Protein AF-A0A381XBW5-F1 (afdb_monomer_lite)

Secondary structure (DSSP, 8-state):
--HHHHHHHHHHHHHSPPPHHHHHHHHHHHHH-HHHHHHHHHHHHHHHTSPPP---TTHHHHHHHHHHHHHHHHHHHHHHHHHHHTSGGGHHHHHHHHHHHHHHHHHHHHHHHHHHHHHHHHHHHHHHHHHHTT-GGGHHHHHHHHHHHTS----HHHHHTT-

Radius of gyration: 41.59 Å; chains: 1; bounding box: 81×96×73 Å

Organism: NCBI:txid408172

Structure (mmCIF, N/CA/C/O backbone):
data_AF-A0A381XBW5-F1
#
_entry.id   AF-A0A381XBW5-F1
#
loop_
_atom_site.group_PDB
_atom_site.id
_atom_site.type_symbol
_atom_site.label_atom_id
_atom_site.label_alt_id
_atom_site.label_comp_id
_atom_site.label_asym_id
_atom_site.label_entity_id
_atom_site.label_seq_id
_atom_site.pdbx_PDB_ins_code
_atom_site.Cartn_x
_atom_site.Cartn_y
_atom_site.Cartn_z
_atom_site.occupancy
_atom_site.B_iso_or_equiv
_atom_site.auth_seq_id
_atom_site.auth_comp_id
_atom_site.auth_asym_id
_atom_site.auth_atom_id
_atom_site.pdbx_PDB_model_num
ATOM 1 N N . MET A 1 1 ? 20.036 11.450 -3.596 1.00 71.75 1 MET A N 1
ATOM 2 C CA . MET A 1 1 ? 20.110 10.078 -3.055 1.00 71.75 1 MET A CA 1
ATOM 3 C C . MET A 1 1 ? 21.243 9.370 -3.775 1.00 71.75 1 MET A C 1
ATOM 5 O O . MET A 1 1 ? 21.426 9.635 -4.959 1.00 71.75 1 MET A O 1
ATOM 9 N N . ASN A 1 2 ? 22.026 8.561 -3.066 1.00 84.19 2 ASN A N 1
ATOM 10 C CA . ASN A 1 2 ? 23.180 7.845 -3.629 1.00 84.19 2 ASN A CA 1
ATOM 11 C C . ASN A 1 2 ? 22.828 6.370 -3.914 1.00 84.19 2 ASN A C 1
ATOM 13 O O . ASN A 1 2 ? 21.924 5.833 -3.278 1.00 84.19 2 ASN A O 1
ATOM 17 N N . GLN A 1 3 ? 23.581 5.687 -4.789 1.00 82.38 3 GLN A N 1
ATOM 18 C CA . GLN A 1 3 ? 23.386 4.256 -5.106 1.00 82.38 3 GLN A CA 1
ATOM 19 C C . GLN A 1 3 ? 23.184 3.333 -3.880 1.00 82.38 3 GLN A C 1
ATOM 21 O O . GLN A 1 3 ? 22.250 2.537 -3.889 1.00 82.38 3 GLN A O 1
ATOM 26 N N . PRO A 1 4 ? 23.978 3.416 -2.790 1.00 87.19 4 PRO A N 1
ATOM 27 C CA . PRO A 1 4 ? 23.777 2.531 -1.638 1.00 87.19 4 PRO A CA 1
ATOM 28 C C . PRO A 1 4 ? 22.464 2.788 -0.883 1.00 87.19 4 PRO A C 1
ATOM 30 O O . PRO A 1 4 ? 21.938 1.881 -0.243 1.00 87.19 4 PRO A O 1
ATOM 33 N N . GLU A 1 5 ? 21.925 4.008 -0.940 1.00 86.38 5 GLU A N 1
ATOM 34 C CA . GLU A 1 5 ? 20.624 4.323 -0.339 1.00 86.38 5 GLU A CA 1
ATOM 35 C C . GLU A 1 5 ? 19.485 3.731 -1.175 1.00 86.38 5 GLU A C 1
ATOM 37 O O . GLU A 1 5 ? 18.517 3.230 -0.611 1.00 86.38 5 GLU A O 1
ATOM 42 N N . PHE A 1 6 ? 19.627 3.726 -2.505 1.00 86.06 6 PHE A N 1
ATOM 43 C CA . PHE A 1 6 ? 18.694 3.065 -3.418 1.00 86.06 6 PHE A CA 1
ATOM 44 C C . PHE A 1 6 ? 18.617 1.555 -3.162 1.00 86.06 6 PHE A C 1
ATOM 46 O O . PHE A 1 6 ? 17.532 1.028 -2.924 1.00 86.06 6 PHE A O 1
ATOM 53 N N . GLU A 1 7 ? 19.765 0.880 -3.100 1.00 89.00 7 GLU A N 1
ATOM 54 C CA . GLU A 1 7 ? 19.837 -0.557 -2.797 1.00 89.00 7 GLU A CA 1
ATOM 55 C C . GLU A 1 7 ? 19.207 -0.895 -1.439 1.00 89.00 7 GLU A C 1
ATOM 57 O O . GLU A 1 7 ? 18.522 -1.905 -1.282 1.00 89.00 7 GLU A O 1
ATOM 62 N N . ASN A 1 8 ? 19.376 -0.019 -0.445 1.00 91.25 8 ASN A N 1
ATOM 63 C CA . ASN A 1 8 ? 18.741 -0.192 0.858 1.00 91.25 8 ASN A CA 1
ATOM 64 C C . ASN A 1 8 ? 17.204 -0.112 0.771 1.00 91.25 8 ASN A C 1
ATOM 66 O O . ASN A 1 8 ? 16.507 -0.907 1.408 1.00 91.25 8 ASN A O 1
ATOM 70 N N . LEU A 1 9 ? 16.661 0.796 -0.049 1.00 91.38 9 LEU A N 1
ATOM 71 C CA . LEU A 1 9 ? 15.218 0.869 -0.295 1.00 91.38 9 LEU A CA 1
ATOM 72 C C . LEU A 1 9 ? 14.701 -0.388 -1.011 1.00 91.38 9 LEU A C 1
ATOM 74 O O . LEU A 1 9 ? 13.646 -0.899 -0.632 1.00 91.38 9 LEU A O 1
ATOM 78 N N . LEU A 1 10 ? 15.459 -0.942 -1.964 1.00 89.06 10 LEU A N 1
ATOM 79 C CA . LEU A 1 10 ? 15.111 -2.213 -2.613 1.00 89.06 10 LEU A CA 1
ATOM 80 C C . LEU A 1 10 ? 15.124 -3.390 -1.626 1.00 89.06 10 LEU A C 1
ATOM 82 O O . LEU A 1 10 ? 14.211 -4.211 -1.618 1.00 89.06 10 LEU A O 1
ATOM 86 N N . GLN A 1 11 ? 16.104 -3.453 -0.724 1.00 92.25 11 GLN A N 1
ATOM 87 C CA . GLN A 1 11 ? 16.110 -4.457 0.346 1.00 92.25 11 GLN A CA 1
ATOM 88 C C . GLN A 1 11 ? 14.950 -4.275 1.329 1.00 92.25 11 GLN A C 1
ATOM 90 O O . GLN A 1 11 ? 14.375 -5.252 1.818 1.00 92.25 11 GLN A O 1
ATOM 95 N N . THR A 1 12 ? 14.577 -3.025 1.600 1.00 91.50 12 THR A N 1
ATOM 96 C CA . THR A 1 12 ? 13.438 -2.709 2.460 1.00 91.50 12 THR A CA 1
ATOM 97 C C . THR A 1 12 ? 12.144 -3.236 1.852 1.00 91.50 12 THR A C 1
ATOM 99 O O . THR A 1 12 ? 11.401 -3.889 2.580 1.00 91.50 12 THR A O 1
ATOM 102 N N . LEU A 1 13 ? 11.935 -3.079 0.537 1.00 89.31 13 LEU A N 1
ATOM 103 C CA . LEU A 1 13 ? 10.779 -3.625 -0.193 1.00 89.31 13 LEU A CA 1
ATOM 104 C C . LEU A 1 13 ? 10.599 -5.138 -0.022 1.00 89.31 13 LEU A C 1
ATOM 106 O O . LEU A 1 13 ? 9.472 -5.626 0.008 1.00 89.31 13 LEU A O 1
ATOM 110 N N . HIS A 1 14 ? 11.690 -5.892 0.123 1.00 87.38 14 HIS A N 1
ATOM 111 C CA . HIS A 1 14 ? 11.608 -7.334 0.375 1.00 87.38 14 HIS A CA 1
ATOM 112 C C . HIS A 1 14 ? 11.115 -7.680 1.786 1.00 87.38 14 HIS A C 1
ATOM 114 O O . HIS A 1 14 ? 10.624 -8.786 2.010 1.00 87.38 14 HIS A O 1
ATOM 120 N N . THR A 1 15 ? 11.264 -6.762 2.742 1.00 90.88 15 THR A N 1
ATOM 121 C CA . THR A 1 15 ? 10.964 -6.998 4.162 1.00 90.88 15 THR A CA 1
ATOM 122 C C . THR A 1 15 ? 9.658 -6.335 4.597 1.00 90.88 15 THR A C 1
ATOM 124 O O . THR A 1 15 ? 8.920 -6.892 5.411 1.00 90.88 15 THR A O 1
ATOM 127 N N . ARG A 1 16 ? 9.372 -5.135 4.087 1.00 91.50 16 ARG A N 1
ATOM 128 C CA . ARG A 1 16 ? 8.176 -4.347 4.387 1.00 91.50 16 ARG A CA 1
ATOM 129 C C . ARG A 1 16 ? 7.816 -3.433 3.220 1.00 91.50 16 ARG A C 1
ATOM 131 O O . ARG A 1 16 ? 8.678 -3.052 2.435 1.00 91.50 16 ARG A O 1
ATOM 138 N N . ASP A 1 17 ? 6.571 -2.980 3.200 1.00 90.31 17 ASP A N 1
ATOM 139 C CA . ASP A 1 17 ? 6.163 -1.923 2.279 1.00 90.31 17 ASP A CA 1
ATOM 140 C C . ASP A 1 17 ? 6.937 -0.618 2.558 1.00 90.31 17 ASP A C 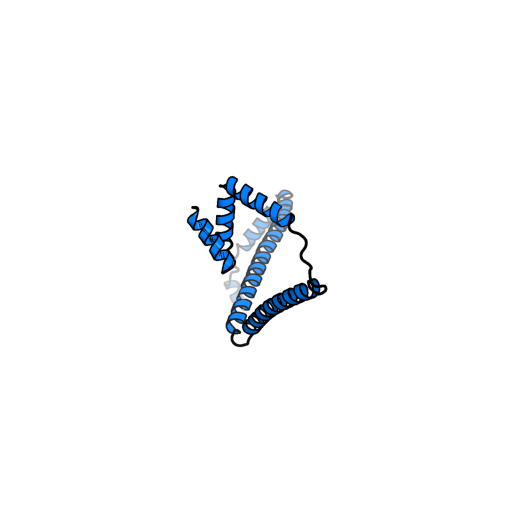1
ATOM 142 O O . ASP A 1 17 ? 7.245 -0.269 3.712 1.00 90.31 17 ASP A O 1
ATOM 146 N N . LEU A 1 18 ? 7.266 0.101 1.481 1.00 90.06 18 LEU A N 1
ATOM 147 C CA . LEU A 1 18 ? 7.841 1.443 1.553 1.00 90.06 18 LEU A CA 1
ATOM 148 C C . LEU A 1 18 ? 6.792 2.428 2.070 1.00 90.06 18 LEU A C 1
ATOM 150 O O . LEU A 1 18 ? 5.612 2.348 1.738 1.00 90.06 18 LEU A O 1
ATOM 154 N N . THR A 1 19 ? 7.240 3.390 2.867 1.00 93.06 19 THR A N 1
ATOM 155 C CA . THR A 1 19 ? 6.418 4.549 3.229 1.00 93.06 19 THR A CA 1
ATOM 156 C C . THR A 1 19 ? 6.329 5.526 2.057 1.00 93.06 19 THR A C 1
ATOM 158 O O . THR A 1 19 ? 7.238 5.586 1.229 1.00 93.06 19 THR A O 1
ATOM 161 N N . ASP A 1 20 ? 5.290 6.364 2.026 1.00 92.19 20 ASP A N 1
ATOM 162 C CA . ASP A 1 20 ? 5.096 7.367 0.963 1.00 92.19 20 ASP A CA 1
ATOM 163 C C . ASP A 1 20 ? 6.320 8.283 0.781 1.00 92.19 20 ASP A C 1
ATOM 165 O O . ASP A 1 20 ? 6.693 8.643 -0.333 1.00 92.19 20 ASP A O 1
ATOM 169 N N . ALA A 1 21 ? 7.000 8.626 1.881 1.00 89.62 21 ALA A N 1
ATOM 170 C CA . ALA A 1 21 ? 8.205 9.451 1.852 1.00 89.62 21 ALA A CA 1
ATOM 171 C C . ALA A 1 21 ? 9.421 8.723 1.253 1.00 89.62 21 ALA A C 1
ATOM 173 O O . ALA A 1 21 ? 10.287 9.358 0.653 1.00 89.62 21 ALA A O 1
ATOM 174 N N . GLU A 1 22 ? 9.523 7.408 1.442 1.00 91.12 22 GLU A N 1
ATOM 175 C CA . GLU A 1 22 ? 10.582 6.587 0.846 1.00 91.12 22 GLU A CA 1
ATOM 176 C C . GLU A 1 22 ? 10.309 6.345 -0.640 1.00 91.12 22 GLU A C 1
ATOM 178 O O . GLU A 1 22 ? 11.228 6.436 -1.452 1.00 91.12 22 GLU A O 1
ATOM 183 N N . LEU A 1 23 ? 9.043 6.131 -1.002 1.00 91.44 23 LEU A N 1
ATOM 184 C CA . LEU A 1 23 ? 8.604 5.986 -2.386 1.00 91.44 23 LEU A CA 1
ATOM 185 C C . LEU A 1 23 ? 8.864 7.266 -3.192 1.00 91.44 23 LEU A C 1
ATOM 187 O O . LEU A 1 23 ? 9.507 7.202 -4.234 1.00 91.44 23 LEU A O 1
ATOM 191 N N . ALA A 1 24 ? 8.513 8.438 -2.656 1.00 91.81 24 ALA A N 1
ATOM 192 C CA . ALA A 1 24 ? 8.806 9.719 -3.305 1.00 91.81 24 ALA A CA 1
ATOM 193 C C . ALA A 1 24 ? 10.315 9.950 -3.524 1.00 91.81 24 ALA A C 1
ATOM 195 O O . ALA A 1 24 ? 10.724 10.537 -4.526 1.00 91.81 24 ALA A O 1
ATOM 196 N N . LYS A 1 25 ? 11.170 9.479 -2.603 1.00 89.69 25 LYS A N 1
ATOM 197 C CA . LYS A 1 25 ? 12.634 9.544 -2.771 1.00 89.69 25 LYS A CA 1
ATOM 198 C C . LYS A 1 25 ? 13.119 8.623 -3.885 1.00 89.69 25 LYS A C 1
ATOM 200 O O . LYS A 1 25 ? 13.999 9.025 -4.646 1.00 89.69 25 LYS A O 1
ATOM 205 N N . LEU A 1 26 ? 12.558 7.418 -3.970 1.00 89.81 26 LEU A N 1
ATOM 206 C CA . LEU A 1 26 ? 12.870 6.453 -5.019 1.00 89.81 26 LEU A CA 1
ATOM 207 C C . LEU A 1 26 ? 12.446 6.983 -6.391 1.00 89.81 26 LEU A C 1
ATOM 209 O O . LEU A 1 26 ? 13.272 7.017 -7.295 1.00 89.81 26 LEU A O 1
ATOM 213 N N . GLU A 1 27 ? 11.220 7.492 -6.521 1.00 89.94 27 GLU A N 1
ATOM 214 C CA . GLU A 1 27 ? 10.715 8.104 -7.756 1.00 89.94 27 GLU A CA 1
ATOM 215 C C . GLU A 1 27 ? 11.563 9.303 -8.190 1.00 89.94 27 GLU A C 1
ATOM 217 O O . GLU A 1 27 ? 11.950 9.406 -9.353 1.00 89.94 27 GLU A O 1
ATOM 222 N N . HIS A 1 28 ? 11.912 10.192 -7.254 1.00 91.19 28 HIS A N 1
ATOM 223 C CA . HIS A 1 28 ? 12.750 11.351 -7.552 1.00 91.19 28 HIS A CA 1
ATOM 224 C C . HIS A 1 28 ? 14.152 10.951 -8.025 1.00 91.19 28 HIS A C 1
ATOM 226 O O . HIS A 1 28 ? 14.700 11.561 -8.942 1.00 91.19 28 HIS A O 1
ATOM 232 N N . TRP A 1 29 ? 14.744 9.925 -7.411 1.00 90.12 29 TRP A N 1
ATOM 233 C CA . TRP A 1 29 ? 16.045 9.423 -7.834 1.00 90.12 29 TRP A CA 1
ATOM 234 C C . TRP A 1 29 ? 15.972 8.727 -9.190 1.00 90.12 29 TRP A C 1
ATOM 236 O O . TRP A 1 29 ? 16.826 8.976 -10.035 1.00 90.12 29 TRP A O 1
ATOM 246 N N . LEU A 1 30 ? 14.939 7.921 -9.430 1.00 89.19 30 LEU A N 1
ATOM 247 C CA . LEU A 1 30 ? 14.747 7.254 -10.711 1.00 89.19 30 LEU A CA 1
ATOM 248 C C . LEU A 1 30 ? 14.541 8.288 -11.826 1.00 89.19 30 LEU A C 1
ATOM 250 O O . LEU A 1 30 ? 15.122 8.162 -12.896 1.00 89.19 30 LEU A O 1
ATOM 254 N N . ALA A 1 31 ? 13.786 9.362 -11.573 1.00 89.62 31 ALA A N 1
ATOM 255 C CA . ALA A 1 31 ? 13.625 10.488 -12.500 1.00 89.62 31 ALA A CA 1
ATOM 256 C C . ALA A 1 31 ? 14.946 11.202 -12.830 1.00 89.62 31 ALA A C 1
ATOM 258 O O . ALA A 1 31 ? 15.099 11.742 -13.923 1.00 89.62 31 ALA A O 1
ATOM 259 N N . ALA A 1 32 ? 15.900 11.199 -11.899 1.00 90.06 32 ALA A N 1
ATOM 260 C CA . ALA A 1 32 ? 17.220 11.788 -12.090 1.00 90.06 32 ALA A CA 1
ATOM 261 C C . ALA A 1 32 ? 18.229 10.849 -12.783 1.00 90.06 32 ALA A C 1
ATOM 263 O O . ALA A 1 32 ? 19.297 11.318 -13.170 1.00 90.06 32 ALA A O 1
ATOM 264 N N . ASN A 1 33 ? 17.914 9.556 -12.948 1.00 89.62 33 ASN A N 1
ATOM 265 C CA . ASN A 1 33 ? 18.805 8.543 -13.528 1.00 89.62 33 ASN A CA 1
ATOM 266 C C . ASN A 1 33 ? 18.097 7.801 -14.682 1.00 89.62 33 ASN A C 1
ATOM 268 O O . ASN A 1 33 ? 17.538 6.724 -14.468 1.00 89.62 33 ASN A O 1
ATOM 272 N N . PRO A 1 34 ? 18.102 8.365 -15.906 1.00 88.06 34 PRO A N 1
ATOM 273 C CA . PRO A 1 34 ? 17.410 7.772 -17.052 1.00 88.06 34 PRO A CA 1
ATOM 274 C C . PRO A 1 34 ? 17.989 6.411 -17.466 1.00 88.06 34 PRO A C 1
ATOM 276 O O . PRO A 1 34 ? 17.225 5.524 -17.824 1.00 88.06 34 PRO A O 1
ATOM 279 N N . ASP A 1 35 ? 19.301 6.201 -17.322 1.00 88.94 35 ASP A N 1
ATOM 280 C CA . ASP A 1 35 ? 19.941 4.916 -17.642 1.00 88.94 35 ASP A CA 1
ATOM 281 C C . ASP A 1 35 ? 19.381 3.761 -16.790 1.00 88.94 35 ASP A C 1
ATOM 283 O O . ASP A 1 35 ? 19.201 2.643 -17.271 1.00 88.94 35 ASP A O 1
ATOM 287 N N . GLU A 1 36 ? 19.067 4.038 -15.520 1.00 88.00 36 GLU A N 1
ATOM 288 C CA . GLU A 1 36 ? 18.422 3.067 -14.635 1.00 88.00 36 GLU A CA 1
ATOM 289 C C . GLU A 1 36 ? 16.982 2.818 -15.090 1.00 88.00 36 GLU A C 1
ATOM 291 O O . GLU A 1 36 ? 16.579 1.665 -15.221 1.00 88.00 36 GLU A O 1
ATOM 296 N N . GLN A 1 37 ? 16.210 3.864 -15.418 1.00 87.31 37 GLN A N 1
ATOM 297 C CA . GLN A 1 37 ? 14.854 3.691 -15.968 1.00 87.31 37 GLN A CA 1
ATOM 298 C C . GLN A 1 37 ? 14.833 2.809 -17.215 1.00 87.31 37 GLN A C 1
ATOM 300 O O . GLN A 1 37 ? 13.976 1.931 -17.322 1.00 87.31 37 GLN A O 1
ATOM 305 N N . ASP A 1 38 ? 15.782 3.007 -18.126 1.00 89.56 38 ASP A N 1
ATOM 306 C CA . ASP A 1 38 ? 15.899 2.207 -19.341 1.00 89.56 38 ASP A CA 1
ATOM 307 C C . ASP A 1 38 ? 16.216 0.739 -19.017 1.00 89.56 38 ASP A C 1
ATOM 309 O O . ASP A 1 38 ? 15.667 -0.171 -19.645 1.00 89.56 38 ASP A O 1
ATOM 313 N N . ALA A 1 39 ? 17.034 0.480 -17.991 1.00 88.62 39 ALA A N 1
ATOM 314 C CA . ALA A 1 39 ? 17.290 -0.874 -17.504 1.00 88.62 39 ALA A CA 1
ATOM 315 C C . ALA A 1 39 ? 16.022 -1.535 -16.927 1.00 88.62 39 ALA A C 1
ATOM 317 O O . ALA A 1 39 ? 15.746 -2.702 -17.223 1.00 88.62 39 ALA A O 1
ATOM 318 N N . TRP A 1 40 ? 15.210 -0.794 -16.163 1.00 87.50 40 TRP A N 1
ATOM 319 C CA . TRP A 1 40 ? 13.915 -1.274 -15.660 1.00 87.50 40 TRP A CA 1
ATOM 320 C C . TRP A 1 40 ? 12.912 -1.528 -16.794 1.00 87.50 40 TRP A C 1
ATOM 322 O O . TRP A 1 40 ? 12.207 -2.537 -16.771 1.00 87.50 40 TRP A O 1
ATOM 332 N N . ALA A 1 41 ? 12.878 -0.674 -17.819 1.00 90.19 41 ALA A N 1
ATOM 333 C CA . ALA A 1 41 ? 12.032 -0.869 -18.996 1.00 90.19 41 ALA A CA 1
ATOM 334 C C . ALA A 1 41 ? 12.453 -2.105 -19.810 1.00 90.19 41 ALA A C 1
ATOM 336 O O . ALA A 1 41 ? 11.611 -2.891 -20.249 1.00 90.19 41 ALA A O 1
ATOM 337 N N . ALA A 1 42 ? 13.760 -2.332 -19.970 1.00 91.31 42 ALA A N 1
ATOM 338 C CA . ALA A 1 42 ? 14.279 -3.536 -20.613 1.00 91.31 42 ALA A CA 1
ATOM 339 C C . ALA A 1 42 ? 13.901 -4.810 -19.837 1.00 91.31 42 ALA A C 1
ATOM 341 O O . ALA A 1 42 ? 13.546 -5.821 -20.448 1.00 91.31 42 ALA A O 1
ATOM 342 N N . LEU A 1 43 ? 13.933 -4.761 -18.501 1.00 91.62 43 LEU A N 1
ATOM 343 C CA . LEU A 1 43 ? 13.465 -5.859 -17.656 1.00 91.62 43 LEU A CA 1
ATOM 344 C C . LEU A 1 43 ? 11.967 -6.125 -17.850 1.00 91.62 43 LEU A C 1
ATOM 346 O O . LEU A 1 43 ? 11.578 -7.284 -17.985 1.00 91.62 43 LEU A O 1
ATOM 350 N N . ASP A 1 44 ? 11.138 -5.083 -17.908 1.00 91.44 44 ASP A N 1
ATOM 351 C CA . ASP A 1 44 ? 9.696 -5.223 -18.137 1.00 91.44 44 ASP A CA 1
ATOM 352 C C . ASP A 1 44 ? 9.400 -5.907 -19.481 1.00 91.44 44 ASP A C 1
ATOM 354 O O . ASP A 1 44 ? 8.619 -6.856 -19.552 1.00 91.44 44 ASP A O 1
ATOM 358 N N . HIS A 1 45 ? 10.127 -5.537 -20.540 1.00 92.00 45 HIS A N 1
ATOM 359 C CA . HIS A 1 45 ? 10.033 -6.221 -21.831 1.00 92.00 45 HIS A CA 1
ATOM 360 C C . HIS A 1 45 ? 10.392 -7.710 -21.755 1.00 92.00 45 HIS A C 1
ATOM 362 O O . HIS A 1 45 ? 9.741 -8.531 -22.407 1.00 92.00 45 HIS A O 1
ATOM 368 N N . LEU A 1 46 ? 11.401 -8.079 -20.959 1.00 92.50 46 LEU A N 1
ATOM 369 C CA . LEU A 1 46 ? 11.744 -9.483 -20.731 1.00 92.50 46 LEU A CA 1
ATOM 370 C C . LEU A 1 46 ? 10.647 -10.210 -19.948 1.00 92.50 46 LEU A C 1
ATOM 372 O O . LEU A 1 46 ? 10.329 -11.345 -20.292 1.00 92.50 46 LEU A O 1
ATOM 376 N N . LEU A 1 47 ? 10.044 -9.566 -18.945 1.00 90.38 47 LEU A N 1
ATOM 377 C CA . LEU A 1 47 ? 8.934 -10.125 -18.167 1.00 90.38 47 LEU A CA 1
ATOM 378 C C . LEU A 1 47 ? 7.695 -10.376 -19.029 1.00 90.38 47 LEU A C 1
ATOM 380 O O . LEU A 1 47 ? 7.065 -11.420 -18.893 1.00 90.38 47 LEU A O 1
ATOM 384 N N . VAL A 1 48 ? 7.381 -9.472 -19.955 1.00 90.62 48 VAL A N 1
ATOM 385 C CA . VAL A 1 48 ? 6.286 -9.655 -20.921 1.00 90.62 48 VAL A CA 1
ATOM 386 C C . VAL A 1 48 ? 6.573 -10.800 -21.896 1.00 90.62 48 VAL A C 1
ATOM 388 O O . VAL A 1 48 ? 5.651 -11.474 -22.349 1.00 90.62 48 VAL A O 1
ATOM 391 N N . ALA A 1 49 ? 7.844 -11.044 -22.219 1.00 91.19 49 ALA A N 1
ATOM 392 C CA . ALA A 1 49 ? 8.245 -12.136 -23.099 1.00 91.19 49 ALA A CA 1
ATOM 393 C C . ALA A 1 49 ? 8.225 -13.519 -22.418 1.00 91.19 49 ALA A C 1
ATOM 395 O O . ALA A 1 49 ? 8.421 -14.529 -23.103 1.00 91.19 49 ALA A O 1
ATOM 396 N N . LEU A 1 50 ? 8.013 -13.599 -21.096 1.00 91.19 50 LEU A N 1
ATOM 397 C CA . LEU A 1 50 ? 7.897 -14.885 -20.412 1.00 91.19 50 LEU A CA 1
ATOM 398 C C . LEU A 1 50 ? 6.626 -15.627 -20.859 1.00 91.19 50 LEU A C 1
ATOM 400 O O . LEU A 1 50 ? 5.577 -15.015 -21.053 1.00 91.19 50 LEU A O 1
ATOM 404 N N . PRO A 1 51 ? 6.692 -16.963 -20.998 1.00 89.00 51 PRO A N 1
ATOM 405 C CA . PRO A 1 51 ? 5.520 -17.757 -21.332 1.00 89.00 51 PRO A CA 1
ATOM 406 C C . PRO A 1 51 ? 4.484 -17.698 -20.206 1.00 89.00 51 PRO A C 1
ATOM 408 O O . PRO A 1 51 ? 4.838 -17.743 -19.024 1.00 89.00 51 PRO A O 1
ATOM 411 N N . ASP A 1 52 ? 3.204 -17.679 -20.583 1.00 84.81 52 ASP A N 1
ATOM 412 C CA . ASP A 1 52 ? 2.100 -17.718 -19.629 1.00 84.81 52 ASP A CA 1
ATOM 413 C C . ASP A 1 52 ? 2.217 -18.944 -18.717 1.00 84.81 52 ASP A C 1
ATOM 415 O O . ASP A 1 52 ? 2.211 -20.099 -19.159 1.00 84.81 52 ASP A O 1
ATOM 419 N N . ALA A 1 53 ? 2.312 -18.692 -17.413 1.00 84.38 53 ALA A N 1
ATOM 420 C CA . ALA A 1 53 ? 2.291 -19.755 -16.426 1.00 84.38 53 ALA A CA 1
ATOM 421 C C . ALA A 1 53 ? 0.879 -20.362 -16.356 1.00 84.38 53 ALA A C 1
ATOM 423 O O . ALA A 1 53 ? -0.109 -19.622 -16.336 1.00 84.38 53 ALA A O 1
ATOM 424 N N . PRO A 1 54 ? 0.741 -21.697 -16.265 1.00 85.12 54 PRO A N 1
ATOM 425 C CA . PRO A 1 54 ? -0.562 -22.317 -16.090 1.00 85.12 54 PRO A CA 1
ATOM 426 C C . PRO A 1 54 ? -1.158 -21.886 -14.745 1.00 85.12 54 PRO A C 1
ATOM 428 O O . PRO A 1 54 ? -0.675 -22.254 -13.673 1.00 85.12 54 PRO A O 1
ATOM 431 N N . VAL A 1 55 ? -2.223 -21.093 -14.808 1.00 85.38 55 VAL A N 1
ATOM 432 C CA . VAL A 1 55 ? -2.955 -20.621 -13.634 1.00 85.38 55 VAL A CA 1
ATOM 433 C C . VAL A 1 55 ? -3.987 -21.674 -13.226 1.00 85.38 55 VAL A C 1
ATOM 435 O O . VAL A 1 55 ? -4.667 -22.264 -14.066 1.00 85.38 55 VAL A O 1
ATOM 438 N N . ALA A 1 56 ? -4.129 -21.921 -11.923 1.00 89.94 56 ALA A N 1
ATOM 439 C CA . ALA A 1 56 ? -5.161 -22.823 -11.421 1.00 89.94 56 ALA A CA 1
ATOM 440 C C . ALA A 1 56 ? -6.568 -22.308 -11.786 1.00 89.94 56 ALA A C 1
ATOM 442 O O . ALA A 1 56 ? -6.854 -21.118 -11.664 1.00 89.94 56 ALA A O 1
ATOM 443 N N . THR A 1 57 ? -7.490 -23.200 -12.160 1.00 88.50 57 THR A N 1
ATOM 444 C CA . THR A 1 57 ? -8.863 -22.836 -12.574 1.00 88.50 57 THR A CA 1
ATOM 445 C C . THR A 1 57 ? -9.646 -22.079 -11.491 1.00 88.50 57 THR A C 1
ATOM 447 O O . THR A 1 57 ? -10.576 -21.336 -11.786 1.00 88.50 57 THR A O 1
ATOM 450 N N . ASN A 1 58 ? -9.262 -22.237 -10.222 1.00 90.25 58 ASN A N 1
ATOM 451 C CA . ASN A 1 58 ? -9.859 -21.568 -9.066 1.00 90.25 58 ASN A CA 1
ATOM 452 C C . ASN A 1 58 ? -9.077 -20.329 -8.589 1.00 90.25 58 ASN A C 1
ATOM 454 O O . ASN A 1 58 ? -9.380 -19.804 -7.517 1.00 90.25 58 ASN A O 1
ATOM 458 N N . PHE A 1 59 ? -8.083 -19.856 -9.343 1.00 92.38 59 PHE A N 1
ATOM 459 C CA . PHE A 1 59 ? -7.236 -18.731 -8.946 1.00 92.38 59 PHE A CA 1
ATOM 460 C C . PHE A 1 59 ? -8.049 -17.478 -8.622 1.00 92.38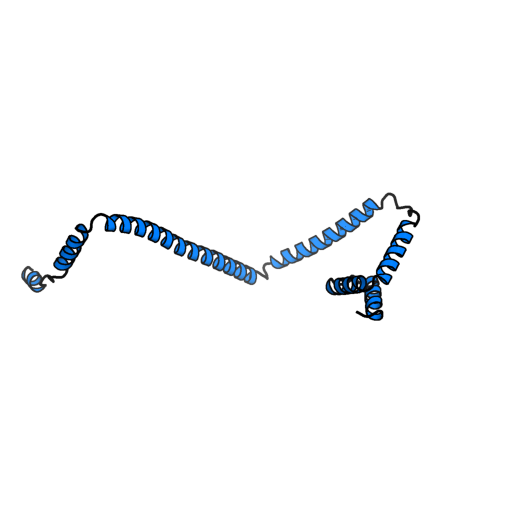 59 PHE A C 1
ATOM 462 O O . PHE A 1 59 ? -7.938 -16.943 -7.521 1.00 92.38 59 PHE A O 1
ATOM 469 N N . THR A 1 60 ? -8.934 -17.061 -9.530 1.00 92.25 60 THR A N 1
ATOM 470 C CA . THR A 1 60 ? -9.770 -15.869 -9.338 1.00 92.25 60 THR A CA 1
ATOM 471 C C . THR A 1 60 ? -10.658 -15.997 -8.104 1.00 92.25 60 THR A C 1
ATOM 473 O O . THR A 1 60 ? -10.789 -15.048 -7.335 1.00 92.25 60 THR A O 1
ATOM 476 N N . ALA A 1 61 ? -11.214 -17.188 -7.860 1.00 92.44 61 ALA A N 1
ATOM 477 C CA . ALA A 1 61 ? -12.002 -17.452 -6.660 1.00 92.44 61 ALA A CA 1
ATOM 478 C C . ALA A 1 61 ? -11.149 -17.326 -5.384 1.00 92.44 61 ALA A C 1
ATOM 480 O O . ALA A 1 61 ? -11.584 -16.703 -4.419 1.00 92.44 61 ALA A O 1
ATOM 481 N N . GLY A 1 62 ? -9.921 -17.853 -5.394 1.00 91.94 62 GLY A N 1
ATOM 482 C CA . GLY A 1 62 ? -8.988 -17.749 -4.271 1.00 91.94 62 GLY A CA 1
ATOM 483 C C . GLY A 1 62 ? -8.511 -16.319 -4.002 1.00 91.94 62 GLY A C 1
ATOM 484 O O . GLY A 1 62 ? -8.400 -15.919 -2.843 1.00 91.94 62 GLY A O 1
ATOM 485 N N . VAL A 1 63 ? -8.262 -15.528 -5.049 1.00 94.50 63 VAL A N 1
ATOM 486 C CA . VAL A 1 63 ? -7.884 -14.112 -4.923 1.00 94.50 63 VAL A CA 1
ATOM 487 C C . VAL A 1 63 ? -9.040 -13.301 -4.343 1.00 94.50 63 VAL A C 1
ATOM 489 O O . VAL A 1 63 ? -8.851 -12.615 -3.340 1.00 94.50 63 VAL A O 1
ATOM 492 N N . LEU A 1 64 ? -10.243 -13.422 -4.911 1.00 95.06 64 LEU A N 1
ATOM 493 C CA . LEU A 1 64 ? -11.424 -12.697 -4.431 1.00 95.06 64 LEU A CA 1
ATOM 494 C C . LEU A 1 64 ? -11.764 -13.041 -2.980 1.00 95.06 64 LEU A C 1
ATOM 496 O O . LEU A 1 64 ? -12.138 -12.161 -2.207 1.00 95.06 64 LEU A O 1
ATOM 500 N N . ASP A 1 65 ? -11.614 -14.305 -2.590 1.00 93.31 65 ASP A N 1
ATOM 501 C CA . ASP A 1 65 ? -11.829 -14.735 -1.213 1.00 93.31 65 ASP A CA 1
ATOM 502 C C . ASP A 1 65 ? -10.771 -14.156 -0.257 1.00 93.31 65 ASP A C 1
ATOM 504 O O . ASP A 1 65 ? -11.119 -13.626 0.798 1.00 93.31 65 ASP A O 1
ATOM 508 N N . LYS A 1 66 ? -9.485 -14.150 -0.637 1.00 92.00 66 LYS A N 1
ATOM 509 C CA . LYS A 1 66 ? -8.427 -13.504 0.163 1.00 92.00 66 LYS A CA 1
ATOM 510 C C . LYS A 1 66 ? -8.653 -12.001 0.326 1.00 92.00 66 LYS A C 1
ATOM 512 O O . LYS A 1 66 ? -8.532 -11.502 1.444 1.00 92.00 66 LYS A O 1
ATOM 517 N N . VAL A 1 67 ? -9.008 -11.299 -0.753 1.00 92.00 67 VAL A N 1
ATOM 518 C CA . VAL A 1 67 ? -9.321 -9.860 -0.719 1.00 92.00 67 VAL A CA 1
ATOM 519 C C . VAL A 1 67 ? -10.499 -9.606 0.217 1.00 92.00 67 VAL A C 1
ATOM 521 O O . VAL A 1 67 ? -10.381 -8.823 1.157 1.00 92.00 67 VAL A O 1
ATOM 524 N N . ARG A 1 68 ? -11.592 -10.360 0.052 1.00 89.50 68 ARG A N 1
ATOM 525 C CA . ARG A 1 68 ? -12.782 -10.240 0.900 1.00 89.50 68 ARG A CA 1
ATOM 526 C C . ARG A 1 68 ? -12.473 -10.476 2.376 1.00 89.50 68 ARG A C 1
ATOM 528 O O . ARG A 1 68 ? -12.987 -9.760 3.230 1.00 89.50 68 ARG A O 1
ATOM 535 N N . ARG A 1 69 ? -11.637 -11.467 2.702 1.00 86.06 69 ARG A N 1
ATOM 536 C CA . ARG A 1 69 ? -11.216 -11.727 4.088 1.00 86.06 69 ARG A CA 1
ATOM 537 C C . ARG A 1 69 ? -10.395 -10.569 4.653 1.00 86.06 69 ARG A C 1
ATOM 539 O O . ARG A 1 69 ? -10.661 -10.152 5.775 1.00 86.06 69 ARG A O 1
ATOM 546 N N . ALA A 1 70 ? -9.445 -10.028 3.890 1.00 86.44 70 ALA A N 1
ATOM 547 C CA . ALA A 1 70 ? -8.630 -8.893 4.323 1.00 86.44 70 ALA A CA 1
ATOM 548 C C . ALA A 1 70 ? -9.478 -7.630 4.568 1.00 86.44 70 ALA A C 1
ATOM 550 O O . ALA A 1 70 ? -9.307 -6.945 5.581 1.00 86.44 70 ALA A O 1
ATOM 551 N N . GLU A 1 71 ? -10.437 -7.354 3.683 1.00 85.44 71 GLU A N 1
ATOM 552 C CA . GLU A 1 71 ? -11.407 -6.266 3.840 1.00 85.44 71 GLU A CA 1
ATOM 553 C C . GLU A 1 71 ? -12.301 -6.473 5.065 1.00 85.44 71 GLU A C 1
ATOM 555 O O . GLU A 1 71 ? -12.441 -5.565 5.886 1.00 85.44 71 GLU A O 1
ATOM 560 N N . ALA A 1 72 ? -12.834 -7.685 5.251 1.00 83.19 72 ALA A N 1
ATOM 561 C CA . ALA A 1 72 ? -13.648 -8.024 6.414 1.00 83.19 72 ALA A CA 1
ATOM 562 C C . ALA A 1 72 ? -12.869 -7.849 7.729 1.00 83.19 72 ALA A C 1
ATOM 564 O O . ALA A 1 72 ? -13.416 -7.325 8.700 1.00 83.19 72 ALA A O 1
ATOM 565 N N . THR A 1 73 ? -11.583 -8.218 7.771 1.00 78.25 73 THR A N 1
ATOM 566 C CA . THR A 1 73 ? -10.718 -7.991 8.940 1.00 78.25 73 THR A CA 1
ATOM 567 C C . THR A 1 73 ? -10.518 -6.500 9.223 1.00 78.25 73 THR A C 1
ATOM 569 O O . THR A 1 73 ? -10.666 -6.077 10.371 1.00 78.25 73 THR A O 1
ATOM 572 N N . ARG A 1 74 ? -10.242 -5.676 8.200 1.00 74.69 74 ARG A N 1
ATOM 573 C CA . ARG A 1 74 ? -10.127 -4.212 8.364 1.00 74.69 74 ARG A CA 1
ATOM 574 C C . ARG A 1 74 ? -11.431 -3.592 8.863 1.00 74.69 74 ARG A C 1
ATOM 576 O O . ARG A 1 74 ? -11.416 -2.774 9.783 1.00 74.69 74 ARG A O 1
ATOM 583 N N . GLN A 1 75 ? -12.562 -4.014 8.304 1.00 75.44 75 GLN A N 1
ATOM 584 C CA . GLN A 1 75 ? -13.875 -3.513 8.696 1.00 75.44 75 GLN A CA 1
ATOM 585 C C . GLN A 1 75 ? -14.240 -3.924 10.129 1.00 75.44 75 GLN A C 1
ATOM 587 O O . GLN A 1 75 ? -14.769 -3.108 10.887 1.00 75.44 75 GLN A O 1
ATOM 592 N N . ALA A 1 76 ? -13.907 -5.153 10.534 1.00 74.69 76 ALA A N 1
ATOM 593 C CA . ALA A 1 76 ? -14.111 -5.636 11.897 1.00 74.69 76 ALA A CA 1
ATOM 594 C C . ALA A 1 76 ? -13.279 -4.851 12.926 1.00 74.69 76 ALA A C 1
ATOM 596 O O . ALA A 1 76 ? -13.800 -4.505 13.987 1.00 74.69 76 ALA A O 1
ATOM 597 N N . LEU A 1 77 ? -12.023 -4.513 12.607 1.00 73.19 77 LEU A N 1
ATOM 598 C CA . LEU A 1 77 ? -11.163 -3.688 13.465 1.00 73.19 77 LEU A CA 1
ATOM 599 C C . LEU A 1 77 ? -11.732 -2.275 13.656 1.00 73.19 77 LEU A C 1
ATOM 601 O O . LEU A 1 77 ? -11.823 -1.799 14.790 1.00 73.19 77 LEU A O 1
ATOM 605 N N . GLY A 1 78 ? -12.186 -1.637 12.573 1.00 73.81 78 GLY A N 1
ATOM 606 C CA . GLY A 1 78 ? -12.852 -0.334 12.640 1.00 73.81 78 GLY A CA 1
ATOM 607 C C . GLY A 1 78 ? -14.122 -0.385 13.493 1.00 73.81 78 GLY A C 1
ATOM 608 O O . GLY A 1 78 ? -14.262 0.370 14.453 1.00 73.81 78 GLY A O 1
ATOM 609 N N . GLN A 1 79 ? -15.025 -1.328 13.208 1.00 74.25 79 GLN A N 1
ATOM 610 C CA . GLN A 1 79 ? -16.272 -1.539 13.959 1.00 74.25 79 GLN A CA 1
ATOM 611 C C . GLN A 1 79 ? -16.034 -1.796 15.456 1.00 74.25 79 GLN A C 1
ATOM 613 O O . GLN A 1 79 ? -16.760 -1.270 16.303 1.00 74.25 79 GLN A O 1
ATOM 618 N N . ALA A 1 80 ? -15.012 -2.582 15.803 1.00 75.56 80 ALA A N 1
ATOM 619 C CA . ALA A 1 80 ? -14.658 -2.861 17.190 1.00 75.56 80 ALA A CA 1
ATOM 620 C C . ALA A 1 80 ? -14.157 -1.608 17.927 1.00 75.56 80 ALA A C 1
ATOM 622 O O . ALA A 1 80 ? -14.487 -1.415 19.100 1.00 75.56 80 ALA A O 1
ATOM 623 N N . TRP A 1 81 ? -13.402 -0.741 17.248 1.00 78.25 81 TRP A N 1
ATOM 624 C CA . TRP A 1 81 ? -12.944 0.527 17.813 1.00 78.25 81 TRP A CA 1
ATOM 625 C C . TRP A 1 81 ? -14.101 1.513 18.030 1.00 78.25 81 TRP A C 1
ATOM 627 O O . TRP A 1 81 ? -14.240 2.044 19.131 1.00 78.25 81 TRP A O 1
ATOM 637 N N . TRP A 1 82 ? -15.003 1.664 17.053 1.00 73.19 82 TRP A N 1
ATOM 638 C CA . TRP A 1 82 ? -16.212 2.485 17.208 1.00 73.19 82 TRP A CA 1
ATOM 639 C C . TRP A 1 82 ? -17.110 1.974 18.343 1.00 73.19 82 TRP A C 1
ATOM 641 O O . TRP A 1 82 ? -17.555 2.757 19.178 1.00 73.19 82 TRP A O 1
ATOM 651 N N . ARG A 1 83 ? -17.311 0.654 18.468 1.00 74.12 83 ARG A N 1
ATOM 652 C CA . ARG A 1 83 ? -18.058 0.065 19.597 1.00 74.12 83 ARG A CA 1
ATOM 653 C C . ARG A 1 83 ? -17.396 0.316 20.952 1.00 74.12 83 ARG A C 1
ATOM 655 O O . ARG A 1 83 ? -18.105 0.553 21.926 1.00 74.12 83 ARG A O 1
ATOM 662 N N . LYS A 1 84 ? -16.060 0.298 21.026 1.00 73.81 84 LYS A N 1
ATOM 663 C CA . LYS A 1 84 ? -15.328 0.677 22.244 1.00 73.81 84 LYS A CA 1
ATOM 664 C C . LYS A 1 84 ? -15.489 2.160 22.566 1.00 73.81 84 LYS A C 1
ATOM 666 O O . LYS A 1 84 ? -15.647 2.481 23.734 1.00 73.81 84 LYS A O 1
ATOM 671 N N . LEU A 1 85 ? -15.502 3.048 21.573 1.00 69.06 85 LEU A N 1
ATOM 672 C CA . LEU A 1 85 ? -15.704 4.487 21.778 1.00 69.06 85 LEU A CA 1
ATOM 673 C C . LEU A 1 85 ? -17.139 4.823 22.228 1.00 69.06 85 LEU A C 1
ATOM 675 O O . LEU A 1 85 ? -17.349 5.757 23.001 1.00 69.06 85 LEU A O 1
ATOM 679 N N . LEU A 1 86 ? -18.125 4.030 21.794 1.00 70.19 86 LEU A N 1
ATOM 680 C CA . LEU A 1 86 ? -19.508 4.104 22.274 1.00 70.19 86 LEU A CA 1
ATOM 681 C C . LEU A 1 86 ? -19.739 3.410 23.631 1.00 70.19 86 LEU A C 1
ATOM 683 O O . LEU A 1 86 ? -20.843 3.482 24.173 1.00 70.19 86 LEU A O 1
ATOM 687 N N . ALA A 1 87 ? -18.725 2.757 24.207 1.00 74.19 87 ALA A N 1
ATOM 688 C CA . ALA A 1 87 ? -18.858 2.090 25.496 1.00 74.19 87 ALA A CA 1
ATOM 689 C C . ALA A 1 87 ? -19.092 3.106 26.637 1.00 74.19 87 ALA A C 1
ATOM 691 O O . ALA A 1 87 ? -18.554 4.218 26.610 1.00 74.19 87 ALA A O 1
ATOM 692 N N . PRO A 1 88 ? -19.845 2.728 27.689 1.00 69.56 88 PRO A N 1
ATOM 693 C CA . PRO A 1 88 ? -20.260 3.639 28.763 1.00 69.56 88 PRO A CA 1
ATOM 694 C C . PRO A 1 88 ? -19.096 4.274 29.543 1.00 69.56 88 PRO A C 1
ATOM 696 O O . PRO A 1 88 ? -19.282 5.305 30.183 1.00 69.56 88 PRO A O 1
ATOM 699 N N . GLN A 1 89 ? -17.893 3.708 29.448 1.00 74.81 89 GLN A N 1
ATOM 700 C CA . GLN A 1 89 ? -16.662 4.253 30.025 1.00 74.81 89 GLN A CA 1
ATOM 701 C C . GLN A 1 89 ? -16.210 5.592 29.404 1.00 74.81 89 GLN A C 1
ATOM 703 O O . GLN A 1 89 ? -15.496 6.346 30.056 1.00 74.81 89 GLN A O 1
ATOM 708 N N . PHE A 1 90 ? -16.641 5.923 28.179 1.00 67.88 90 PHE A N 1
ATOM 709 C CA . PHE A 1 90 ? -16.293 7.179 27.493 1.00 67.88 90 PHE A CA 1
ATOM 710 C C . PHE A 1 90 ? -17.430 8.216 27.494 1.00 67.88 90 PHE A C 1
ATOM 712 O O . PHE A 1 90 ? -17.329 9.250 26.832 1.00 67.88 90 PHE A O 1
ATOM 719 N N . ARG A 1 91 ? -18.489 7.997 28.291 1.00 70.06 91 ARG A N 1
ATOM 720 C CA . ARG A 1 91 ? -19.592 8.954 28.503 1.00 70.06 91 ARG A CA 1
ATOM 721 C C . ARG A 1 91 ? -19.160 10.403 28.787 1.00 70.06 91 ARG A C 1
ATOM 723 O O . ARG A 1 91 ? -19.771 11.287 28.193 1.00 70.06 91 ARG A O 1
ATOM 730 N N . PRO A 1 92 ? -18.138 10.707 29.615 1.00 71.31 92 PRO A N 1
ATOM 731 C CA . PRO A 1 92 ? -17.757 12.104 29.849 1.00 71.31 92 PRO A CA 1
ATOM 732 C C . PRO A 1 92 ? -17.208 12.794 28.590 1.00 71.31 92 PRO A C 1
ATOM 734 O O . PRO A 1 92 ? -17.514 13.959 28.352 1.00 71.31 92 PRO A O 1
ATOM 737 N N . ILE A 1 93 ? -16.468 12.072 27.741 1.00 74.12 93 ILE A N 1
ATOM 738 C CA . ILE A 1 93 ? -15.952 12.603 26.467 1.00 74.12 93 ILE A CA 1
ATOM 739 C C . ILE A 1 93 ? -17.099 12.821 25.474 1.00 74.12 93 ILE A C 1
ATOM 741 O O . ILE A 1 93 ? -17.124 13.833 24.779 1.00 74.12 93 ILE A O 1
ATOM 745 N N . GLN A 1 94 ? -18.086 11.921 25.447 1.00 74.38 94 GLN A N 1
ATOM 746 C CA . GLN A 1 94 ? -19.286 12.075 24.616 1.00 74.38 94 GLN A CA 1
ATOM 747 C C . GLN A 1 94 ? -20.114 13.302 25.024 1.00 74.38 94 GLN A C 1
ATOM 749 O O . GLN A 1 94 ? -20.569 14.047 24.160 1.00 74.38 94 GLN A O 1
ATOM 754 N N . ILE A 1 95 ? -20.271 13.546 26.330 1.00 77.38 95 ILE A N 1
ATOM 755 C CA . ILE A 1 95 ? -20.984 14.721 26.853 1.00 77.38 95 ILE A CA 1
ATOM 756 C C . ILE A 1 95 ? -20.230 16.008 26.504 1.00 77.38 95 ILE A C 1
ATOM 758 O O . ILE A 1 95 ? -20.845 16.964 26.038 1.00 77.38 95 ILE A O 1
ATOM 762 N N . ALA A 1 96 ? -18.904 16.026 26.665 1.00 78.31 96 ALA A N 1
ATOM 763 C CA . ALA A 1 96 ? -18.082 17.175 26.293 1.00 78.31 96 ALA A CA 1
ATOM 764 C C . ALA A 1 96 ? -18.160 17.479 24.785 1.00 78.31 96 ALA A C 1
ATOM 766 O O . ALA A 1 96 ? -18.317 18.635 24.397 1.00 78.31 96 ALA A O 1
ATOM 767 N N . ALA A 1 97 ? -18.120 16.449 23.933 1.00 77.50 97 ALA A N 1
ATOM 768 C CA . ALA A 1 97 ? -18.266 16.602 22.487 1.00 77.50 97 ALA A CA 1
ATOM 769 C C . ALA A 1 97 ? -19.661 17.119 22.093 1.00 77.50 97 ALA A C 1
ATOM 771 O O . ALA A 1 97 ? -19.771 18.015 21.258 1.00 77.50 97 ALA A O 1
ATOM 772 N N . ALA A 1 98 ? -20.723 16.608 22.724 1.00 79.94 98 ALA A N 1
ATOM 773 C CA . ALA A 1 98 ? -22.085 17.090 22.502 1.00 79.94 98 ALA A CA 1
ATOM 774 C C . ALA A 1 98 ? -22.259 18.552 22.950 1.00 79.94 98 ALA A C 1
ATOM 776 O O . ALA A 1 98 ? -22.879 19.340 22.240 1.00 79.94 98 ALA A O 1
ATOM 777 N N . ALA A 1 99 ? -21.669 18.934 24.087 1.00 83.00 99 ALA A N 1
ATOM 778 C CA . ALA A 1 99 ? -21.686 20.310 24.578 1.00 83.00 99 ALA A CA 1
ATOM 779 C C . ALA A 1 99 ? -20.926 21.265 23.646 1.00 83.00 99 ALA A C 1
ATOM 781 O O . ALA A 1 99 ? -21.415 22.355 23.355 1.00 83.00 99 ALA A O 1
ATOM 782 N N . ALA A 1 100 ? -19.771 20.845 23.124 1.00 81.88 100 ALA A N 1
ATOM 783 C CA . ALA A 1 100 ? -19.016 21.616 22.140 1.00 81.88 100 ALA A CA 1
ATOM 784 C C . ALA A 1 100 ? -19.812 21.807 20.838 1.00 81.88 100 ALA A C 1
ATOM 786 O O . ALA A 1 100 ? -19.894 22.921 20.324 1.00 81.88 100 ALA A O 1
ATOM 787 N N . LEU A 1 101 ? -20.463 20.749 20.341 1.00 81.88 101 LEU A N 1
ATOM 788 C CA . LEU A 1 101 ? -21.323 20.830 19.160 1.00 81.88 101 LEU A CA 1
ATOM 789 C C . LEU A 1 101 ? -22.504 21.786 19.393 1.00 81.88 101 LEU A C 1
ATOM 791 O O . LEU A 1 101 ? -22.795 22.628 18.546 1.00 81.88 101 LEU A O 1
ATOM 795 N N . ALA A 1 102 ? -23.144 21.704 20.563 1.00 83.75 102 ALA A N 1
ATOM 796 C CA . ALA A 1 102 ? -24.233 22.596 20.948 1.00 83.75 102 ALA A CA 1
ATOM 797 C C . ALA A 1 102 ? -23.776 24.061 21.066 1.00 83.75 102 ALA A C 1
ATOM 799 O O . ALA A 1 102 ? -24.495 24.953 20.624 1.00 83.75 102 ALA A O 1
ATOM 800 N N . MET A 1 103 ? -22.572 24.320 21.590 1.00 80.88 103 MET A N 1
ATOM 801 C CA . MET A 1 103 ? -21.982 25.665 21.623 1.00 80.88 103 MET A CA 1
ATOM 802 C C . MET A 1 103 ? -21.742 26.227 20.222 1.00 80.88 103 MET A C 1
ATOM 804 O O . MET A 1 103 ? -22.045 27.391 19.979 1.00 80.88 103 MET A O 1
ATOM 808 N N . VAL A 1 104 ? -21.224 25.419 19.294 1.00 82.12 104 VAL A N 1
ATOM 809 C CA . VAL A 1 104 ? -20.974 25.857 17.912 1.00 82.12 104 VAL A CA 1
ATOM 810 C C . VAL A 1 104 ? -22.290 26.160 17.199 1.00 82.12 104 VAL A C 1
ATOM 812 O O . VAL A 1 104 ? -22.433 27.229 16.609 1.00 82.12 104 VAL A O 1
ATOM 815 N N . ILE A 1 105 ? -23.277 25.267 17.303 1.00 80.31 105 ILE A N 1
ATOM 816 C CA . ILE A 1 105 ? -24.601 25.469 16.698 1.00 80.31 105 ILE A CA 1
ATOM 817 C C . ILE A 1 105 ? -25.289 26.700 17.309 1.00 80.31 105 ILE A C 1
ATOM 819 O O . ILE A 1 105 ? -25.806 27.542 16.577 1.00 80.31 105 ILE A O 1
ATOM 823 N N . GLY A 1 106 ? -25.246 26.846 18.636 1.00 77.06 106 GLY A N 1
ATOM 824 C CA . GLY A 1 106 ? -25.802 28.003 19.338 1.00 77.06 106 GLY A CA 1
ATOM 825 C C . GLY A 1 106 ? -25.111 29.317 18.966 1.00 77.06 106 GLY A C 1
ATOM 826 O O . GLY A 1 106 ? -25.783 30.319 18.732 1.00 77.06 106 GLY A O 1
ATOM 827 N N . GLY A 1 107 ? -23.781 29.314 18.841 1.00 75.44 107 GLY A N 1
ATOM 828 C CA . GLY A 1 107 ? -22.999 30.488 18.450 1.00 75.44 107 GLY A CA 1
ATOM 829 C C . GLY A 1 107 ? -23.280 30.947 17.017 1.00 75.44 107 GLY A C 1
ATOM 830 O O . GLY A 1 107 ? -23.469 32.141 16.780 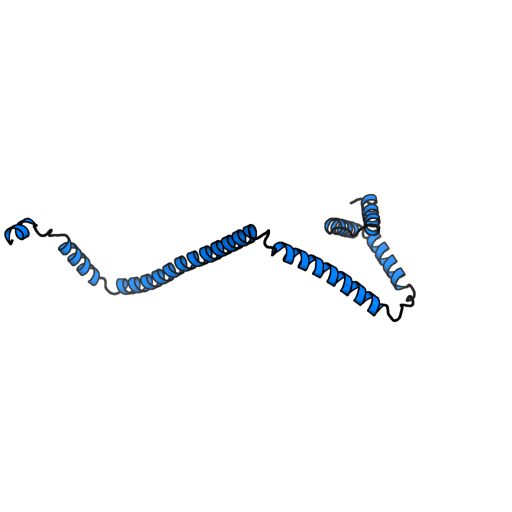1.00 75.44 107 GLY A O 1
ATOM 831 N N . VAL A 1 108 ? -23.378 30.006 16.072 1.00 74.19 108 VAL A N 1
ATOM 832 C CA . VAL A 1 108 ? -23.725 30.302 14.670 1.00 74.19 108 VAL A CA 1
ATOM 833 C C . VAL A 1 108 ? -25.167 30.810 14.554 1.00 74.19 108 VAL A C 1
ATOM 835 O O . VAL A 1 108 ? -25.416 31.798 13.861 1.00 74.19 108 VAL A O 1
ATOM 838 N N . GLY A 1 109 ? -26.114 30.202 15.277 1.00 70.56 109 GLY A N 1
ATOM 839 C CA . GLY A 1 109 ? -27.506 30.665 15.314 1.00 70.56 109 GLY A CA 1
ATOM 840 C C . GLY A 1 109 ? -27.650 32.086 15.871 1.00 70.56 109 GLY A C 1
ATOM 841 O O . GLY A 1 109 ? -28.385 32.902 15.313 1.00 70.56 109 GLY A O 1
ATOM 842 N N . TYR A 1 110 ? -26.897 32.420 16.923 1.00 70.62 110 TYR A N 1
ATOM 843 C CA . TYR A 1 110 ? -26.926 33.751 17.534 1.00 70.62 110 TYR A CA 1
ATOM 844 C C . TYR A 1 110 ? -26.375 34.844 16.605 1.00 70.62 110 TYR A C 1
ATOM 846 O O . TYR A 1 110 ? -26.972 35.915 16.486 1.00 70.62 110 TYR A O 1
ATOM 854 N N . GLN A 1 111 ? -25.285 34.573 15.876 1.00 63.72 111 GLN A N 1
ATOM 855 C CA . GLN A 1 111 ? -24.767 35.515 14.876 1.00 63.72 111 GLN A CA 1
ATOM 856 C C . GLN A 1 111 ? -25.761 35.77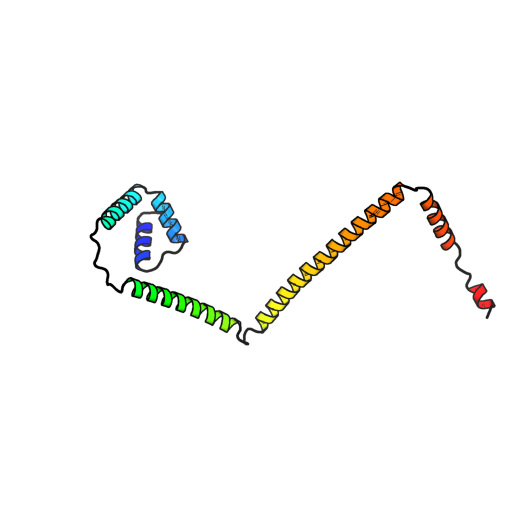3 13.736 1.00 63.72 111 GLN A C 1
ATOM 858 O O . GLN A 1 111 ? -25.895 36.912 13.289 1.00 63.72 111 GLN A O 1
ATOM 863 N N . SER A 1 112 ? -26.481 34.744 13.286 1.00 58.84 112 SER A N 1
ATOM 864 C CA . SER A 1 112 ? -27.460 34.875 12.200 1.00 58.84 112 SER A CA 1
ATOM 865 C C . SER A 1 112 ? -28.643 35.782 12.576 1.00 58.84 112 SER A C 1
ATOM 867 O O . SER A 1 112 ? -29.073 36.606 11.763 1.00 58.84 112 SER A O 1
ATOM 869 N N . HIS A 1 113 ? -29.105 35.725 13.830 1.00 59.53 113 HIS A N 1
ATOM 870 C CA . HIS A 1 113 ? -30.143 36.627 14.345 1.00 59.53 113 HIS A CA 1
ATOM 871 C C . HIS A 1 113 ? -29.696 38.097 14.377 1.00 59.53 113 HIS A C 1
ATOM 873 O O . HIS A 1 113 ? -30.461 38.989 14.013 1.00 59.53 113 HIS A O 1
ATOM 879 N N . LEU A 1 114 ? -28.442 38.364 14.757 1.00 59.38 114 LEU A N 1
ATOM 880 C CA . LEU A 1 114 ? -27.905 39.729 14.815 1.00 59.38 114 LEU A CA 1
ATOM 881 C C . LEU A 1 114 ? -27.748 40.369 13.428 1.00 59.38 114 LEU A C 1
ATOM 883 O O . LEU A 1 114 ? -27.941 41.576 13.280 1.00 59.38 114 LEU A O 1
ATOM 887 N N . ILE A 1 115 ? -27.403 39.574 12.410 1.00 58.78 115 ILE A N 1
ATOM 888 C CA . ILE A 1 115 ? -27.276 40.052 11.025 1.00 58.78 115 ILE A CA 1
ATOM 889 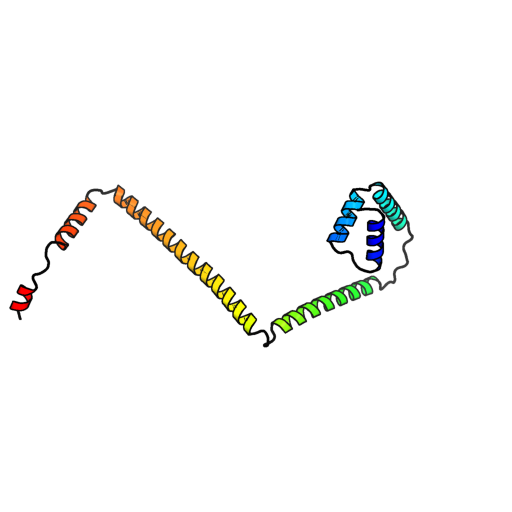C C . ILE A 1 115 ? -28.662 40.311 10.417 1.00 58.78 115 ILE A C 1
ATOM 891 O O . ILE A 1 115 ? -28.846 41.313 9.727 1.00 58.78 115 ILE A O 1
ATOM 895 N N . SER A 1 116 ? -29.648 39.466 10.727 1.00 56.91 116 SER A N 1
ATOM 896 C CA . SER A 1 116 ? -31.020 39.609 10.221 1.00 56.91 116 SER A CA 1
ATOM 897 C C . SER A 1 116 ? -31.700 40.887 10.732 1.00 56.91 116 SER A C 1
ATOM 899 O O . SER A 1 116 ? -32.281 41.621 9.938 1.00 56.91 116 SER A O 1
ATOM 901 N N . ASN A 1 117 ? -31.519 41.244 12.010 1.00 57.44 117 ASN A N 1
ATOM 902 C CA . ASN A 1 117 ? -32.061 42.498 12.557 1.00 57.44 117 ASN A CA 1
ATOM 903 C C . ASN A 1 117 ? -31.458 43.752 11.896 1.00 57.44 117 ASN A C 1
ATOM 905 O O . ASN A 1 117 ? -32.135 44.769 11.757 1.00 57.44 117 ASN A O 1
ATOM 909 N N . ARG A 1 118 ? -30.188 43.703 11.461 1.00 53.78 118 ARG A N 1
ATOM 910 C CA . ARG A 1 118 ? -29.569 44.818 10.721 1.00 53.78 118 ARG A CA 1
ATOM 911 C C . ARG A 1 118 ? -30.120 44.950 9.304 1.00 53.78 118 ARG A C 1
ATOM 913 O O . ARG A 1 118 ? -30.224 46.069 8.812 1.00 53.78 118 ARG A O 1
ATOM 920 N N . ALA A 1 119 ? -30.474 43.837 8.663 1.00 57.16 119 ALA A N 1
ATOM 921 C CA . ALA A 1 119 ? -31.110 43.859 7.349 1.00 57.16 119 ALA A CA 1
ATOM 922 C C . ALA A 1 119 ? -32.518 44.478 7.415 1.00 57.16 119 ALA A C 1
ATOM 924 O O . ALA A 1 119 ? -32.883 45.258 6.540 1.00 57.16 119 ALA A O 1
ATOM 925 N N . GLU A 1 120 ? -33.268 44.208 8.485 1.00 56.19 120 GLU A N 1
ATOM 926 C CA . GLU A 1 120 ? -34.600 44.784 8.709 1.00 56.19 120 GLU A CA 1
ATOM 927 C C . GLU A 1 120 ? -34.536 46.284 9.061 1.00 56.19 120 GLU A C 1
ATOM 929 O O . GLU A 1 120 ? -35.306 47.078 8.524 1.00 56.19 120 GLU A O 1
ATOM 934 N N . MET A 1 121 ? -33.543 46.710 9.857 1.00 54.88 121 MET A N 1
ATOM 935 C CA . MET A 1 121 ? -33.271 48.137 10.105 1.00 54.88 121 MET A CA 1
ATOM 936 C C . MET A 1 121 ? -32.822 48.891 8.843 1.00 54.88 121 MET A C 1
ATOM 938 O O . MET A 1 121 ? -33.182 50.048 8.660 1.00 54.88 121 MET A O 1
ATOM 942 N N . ALA A 1 122 ? -32.053 48.264 7.948 1.00 55.41 122 ALA A N 1
ATOM 943 C CA . ALA A 1 122 ? -31.657 48.896 6.688 1.00 55.41 122 ALA A CA 1
ATOM 944 C C . ALA A 1 122 ? -32.849 49.094 5.733 1.00 55.41 122 ALA A C 1
ATOM 946 O O . ALA A 1 122 ? -32.892 50.089 5.009 1.00 55.41 122 ALA A O 1
ATOM 947 N N . ALA A 1 123 ? -33.828 48.182 5.758 1.00 57.78 123 ALA A N 1
ATOM 948 C CA . ALA A 1 123 ? -35.059 48.308 4.982 1.00 57.78 123 ALA A CA 1
ATOM 949 C C . ALA A 1 123 ? -35.959 49.442 5.506 1.00 57.78 123 ALA A C 1
ATOM 951 O O . ALA A 1 123 ? -36.435 50.252 4.712 1.00 57.78 123 ALA A O 1
ATOM 952 N N . SER A 1 124 ? -36.126 49.567 6.829 1.00 58.62 124 SER A N 1
ATOM 953 C CA . SER A 1 124 ? -36.937 50.642 7.421 1.00 58.62 124 SER A CA 1
ATOM 954 C C . SER A 1 124 ? -36.284 52.025 7.307 1.00 58.62 124 SER A C 1
ATOM 956 O O . SER A 1 124 ? -36.973 53.017 7.077 1.00 58.62 124 SER A O 1
ATOM 958 N N . LEU A 1 125 ? -34.949 52.111 7.375 1.00 54.09 125 LEU A N 1
ATOM 959 C CA . LEU A 1 125 ? -34.218 53.366 7.158 1.00 54.09 125 LEU A CA 1
ATOM 960 C C . LEU A 1 125 ? -34.330 53.879 5.714 1.00 54.09 125 LEU A C 1
ATOM 962 O O . LEU A 1 125 ? -34.337 55.091 5.504 1.00 54.09 125 LEU A O 1
ATOM 966 N N . HIS A 1 126 ? -34.450 52.990 4.722 1.00 51.94 126 HIS A N 1
ATOM 967 C CA . HIS A 1 126 ? -34.674 53.390 3.329 1.00 51.94 126 HIS A CA 1
ATOM 968 C C . HIS A 1 126 ? -36.075 53.992 3.120 1.00 51.94 126 HIS A C 1
ATOM 970 O O . HIS A 1 126 ? -36.233 54.973 2.393 1.00 51.94 126 HIS A O 1
ATOM 976 N N . GLU A 1 127 ? -37.084 53.455 3.807 1.00 57.62 127 GLU A N 1
ATOM 977 C CA . GLU A 1 127 ? -38.464 53.945 3.743 1.00 57.62 127 GLU A CA 1
ATOM 978 C C . GLU A 1 127 ? -38.620 55.315 4.431 1.00 57.62 127 GLU A C 1
ATOM 980 O O . GLU A 1 127 ? -39.191 56.239 3.851 1.00 57.62 127 GLU A O 1
ATOM 985 N N . VAL A 1 128 ? -38.015 55.501 5.613 1.00 56.81 128 VAL A N 1
ATOM 986 C CA . VAL A 1 128 ? -38.029 56.791 6.332 1.00 56.81 128 VAL A CA 1
ATOM 987 C C . VAL A 1 128 ? -37.232 57.868 5.590 1.00 56.81 128 VAL A C 1
ATOM 989 O O . VAL A 1 128 ? -37.688 59.008 5.512 1.00 56.81 128 VAL A O 1
ATOM 992 N N . ALA A 1 129 ? -36.083 57.529 4.992 1.00 56.16 129 ALA A N 1
ATOM 993 C CA . ALA A 1 129 ? -35.300 58.479 4.196 1.00 56.16 129 ALA A CA 1
ATOM 994 C C . ALA A 1 129 ? -36.086 58.995 2.976 1.00 56.16 129 ALA A C 1
ATOM 996 O O . ALA A 1 129 ? -36.048 60.186 2.681 1.00 56.16 129 ALA A O 1
ATOM 997 N N . THR A 1 130 ? -36.864 58.122 2.330 1.00 56.19 130 THR A N 1
ATOM 998 C CA . THR A 1 130 ? -37.708 58.481 1.178 1.00 56.19 130 THR A CA 1
ATOM 999 C C . THR A 1 130 ? -38.874 59.400 1.578 1.00 56.19 130 THR A C 1
ATOM 1001 O O . THR A 1 130 ? -39.265 60.282 0.818 1.00 56.19 130 THR A O 1
ATOM 1004 N N . ILE A 1 131 ? -39.419 59.239 2.790 1.00 54.53 131 ILE A N 1
ATOM 1005 C CA . ILE A 1 131 ? -40.497 60.094 3.319 1.00 54.53 131 ILE A CA 1
ATOM 1006 C C . ILE A 1 131 ? -39.950 61.457 3.783 1.00 54.53 131 ILE A C 1
ATOM 1008 O O . ILE A 1 131 ? -40.570 62.489 3.520 1.00 54.53 131 ILE A O 1
ATOM 1012 N N . ALA A 1 132 ? -38.774 61.480 4.420 1.00 55.12 132 ALA A N 1
ATOM 1013 C CA . ALA A 1 132 ? -38.117 62.704 4.883 1.00 55.12 132 ALA A CA 1
ATOM 1014 C C . ALA A 1 132 ? -37.657 63.614 3.729 1.00 55.12 132 ALA A C 1
ATOM 1016 O O . ALA A 1 132 ? -37.665 64.836 3.870 1.00 55.12 132 ALA A O 1
ATOM 1017 N N . GLU A 1 133 ? -37.312 63.042 2.573 1.00 55.62 133 GLU A N 1
ATOM 1018 C CA . GLU A 1 133 ? -36.947 63.812 1.377 1.00 55.62 133 GLU A CA 1
ATOM 1019 C C . GLU A 1 133 ? -38.165 64.498 0.719 1.00 55.62 133 GLU A C 1
ATOM 1021 O O . GLU A 1 133 ? -38.005 65.491 0.009 1.00 55.62 133 GLU A O 1
ATOM 1026 N N . MET A 1 134 ? -39.394 64.028 0.986 1.00 55.41 134 MET A N 1
ATOM 1027 C CA . MET A 1 134 ? -40.602 64.492 0.291 1.00 55.41 134 MET A CA 1
ATOM 1028 C C . MET A 1 134 ? -41.407 65.580 1.036 1.00 55.41 134 MET A C 1
ATOM 1030 O O . MET A 1 134 ? -42.189 66.277 0.389 1.00 55.41 134 MET A O 1
ATOM 1034 N N . VAL A 1 135 ? -41.237 65.787 2.355 1.00 56.41 135 VAL A N 1
ATOM 1035 C CA . VAL A 1 135 ? -42.009 66.806 3.115 1.00 56.41 135 VAL A CA 1
ATOM 1036 C C . VAL A 1 135 ? -41.192 67.459 4.255 1.00 56.41 135 VAL A C 1
ATOM 1038 O O . VAL A 1 135 ? -41.313 67.058 5.412 1.00 56.41 135 VAL A O 1
ATOM 1041 N N . PRO A 1 136 ? -40.413 68.527 3.985 1.00 54.03 136 PRO A N 1
ATOM 1042 C CA . PRO A 1 136 ? -39.586 69.194 5.003 1.00 54.03 136 PRO A CA 1
ATOM 1043 C C . PRO A 1 136 ? -40.379 69.949 6.085 1.00 54.03 136 PRO A C 1
ATOM 1045 O O . PRO A 1 136 ? -39.862 70.203 7.165 1.00 54.03 136 PRO A O 1
ATOM 1048 N N . GLY A 1 137 ? -41.628 70.337 5.802 1.00 57.16 137 GLY A N 1
ATOM 1049 C CA . GLY A 1 137 ? -42.423 71.181 6.704 1.00 57.16 137 GLY A CA 1
ATOM 1050 C C . GLY A 1 137 ? -43.058 70.451 7.890 1.00 57.16 137 GLY A C 1
ATOM 1051 O O . GLY A 1 137 ? -43.406 71.097 8.868 1.00 57.16 137 GLY A O 1
ATOM 1052 N N . LEU A 1 138 ? -43.201 69.121 7.831 1.00 52.16 138 LEU A N 1
ATOM 1053 C CA . LEU A 1 138 ? -43.922 68.352 8.858 1.00 52.16 138 LEU A CA 1
ATOM 1054 C C . LEU A 1 138 ? -43.071 68.065 10.111 1.00 52.16 138 LEU A C 1
ATOM 1056 O O . LEU A 1 138 ? -43.610 67.722 11.158 1.00 52.16 138 LEU A O 1
ATOM 1060 N N . LEU A 1 139 ? -41.743 68.192 10.005 1.00 53.72 139 LEU A N 1
ATOM 1061 C CA . LEU A 1 139 ? -40.805 67.922 11.101 1.00 53.72 139 LEU A CA 1
ATOM 1062 C C . LEU A 1 139 ? -40.679 69.102 12.079 1.00 53.72 139 LEU A C 1
ATOM 1064 O O . LEU A 1 139 ? -40.371 68.880 13.245 1.00 53.72 139 LEU A O 1
ATOM 1068 N N . SER A 1 140 ? -40.977 70.334 11.646 1.00 57.09 140 SER A N 1
ATOM 1069 C CA . SER A 1 140 ? -40.979 71.507 12.535 1.00 57.09 140 SER A CA 1
ATOM 1070 C C . SER A 1 140 ? -42.128 71.495 13.547 1.00 57.09 140 SER A C 1
ATOM 1072 O O . SER A 1 140 ? -41.965 72.007 14.652 1.00 57.09 140 SER A O 1
ATOM 1074 N N . ASP A 1 141 ? -43.267 70.882 13.211 1.00 58.12 141 ASP A N 1
ATOM 1075 C CA . ASP A 1 141 ? -44.414 70.799 14.127 1.00 58.12 141 ASP A CA 1
ATOM 1076 C C . ASP A 1 141 ? -44.176 69.789 15.266 1.00 58.12 141 ASP A C 1
ATOM 1078 O O . ASP A 1 141 ? -44.722 69.953 16.356 1.00 58.12 141 ASP A O 1
ATOM 1082 N N . PHE A 1 142 ? -43.323 68.777 15.059 1.00 59.53 142 PHE A N 1
ATOM 1083 C CA . PHE A 1 142 ? -42.948 67.816 16.106 1.00 59.53 142 PHE A CA 1
ATOM 1084 C C . PHE A 1 142 ? -42.011 68.426 17.157 1.00 59.53 142 PHE A C 1
ATOM 1086 O O . PHE A 1 142 ? -42.220 68.212 18.349 1.00 59.53 142 PHE A O 1
ATOM 1093 N N . GLU A 1 143 ? -41.036 69.238 16.737 1.00 58.25 143 GLU A N 1
ATOM 1094 C CA . GLU A 1 143 ? -40.117 69.941 17.649 1.00 58.25 143 GLU A CA 1
ATOM 1095 C C . GLU A 1 143 ? -40.869 70.958 18.534 1.00 58.25 143 GLU A C 1
ATOM 1097 O O . GLU A 1 143 ? -40.554 71.131 19.712 1.00 58.25 143 GLU A O 1
ATOM 1102 N N . ALA A 1 144 ? -41.937 71.572 18.008 1.00 58.47 144 ALA A N 1
ATOM 1103 C CA . ALA A 1 144 ? -42.803 72.466 18.775 1.00 58.47 144 ALA A CA 1
ATOM 1104 C C . ALA A 1 144 ? -43.648 71.734 19.838 1.00 58.47 144 ALA A C 1
ATOM 1106 O O . ALA A 1 144 ? -43.879 72.286 20.913 1.00 58.47 144 ALA A O 1
ATOM 1107 N N . ILE A 1 145 ? -44.099 70.503 19.566 1.00 57.28 145 ILE A N 1
ATOM 1108 C CA . ILE A 1 145 ? -44.862 69.686 20.528 1.00 57.28 145 ILE A CA 1
ATOM 1109 C C . ILE A 1 145 ? -43.944 69.176 21.652 1.00 57.28 145 ILE A C 1
ATOM 1111 O O . ILE A 1 145 ? -44.328 69.235 22.819 1.00 57.28 145 ILE A O 1
ATOM 1115 N N . GLU A 1 146 ? -42.713 68.770 21.327 1.00 60.53 146 GLU A N 1
ATOM 1116 C CA . GLU A 1 146 ? -41.716 68.327 22.315 1.00 60.53 146 GLU A CA 1
ATOM 1117 C C . GLU A 1 146 ? -41.279 69.470 23.254 1.00 60.53 146 GLU A C 1
ATOM 1119 O O . GLU A 1 146 ? -41.122 69.272 24.461 1.00 60.53 146 GLU A O 1
ATOM 1124 N N . ALA A 1 147 ? -41.174 70.700 22.737 1.00 58.06 147 ALA A N 1
ATOM 1125 C CA . ALA A 1 147 ? -40.847 71.878 23.540 1.00 58.06 147 ALA A CA 1
ATOM 1126 C C . ALA A 1 147 ? -41.963 72.294 24.523 1.00 58.06 147 ALA A C 1
ATOM 1128 O O . ALA A 1 147 ? -41.669 72.880 25.565 1.00 58.06 147 ALA A O 1
ATOM 1129 N N . ILE A 1 148 ? -43.234 71.996 24.219 1.00 57.19 148 ILE A N 1
ATOM 1130 C CA . ILE A 1 148 ? -44.370 72.290 25.112 1.00 57.19 148 ILE A CA 1
ATOM 1131 C C . ILE A 1 148 ? -44.480 71.236 26.227 1.00 57.19 148 ILE A C 1
ATOM 1133 O O . ILE A 1 148 ? -44.816 71.585 27.356 1.00 57.19 148 ILE A O 1
ATOM 1137 N N . GLU A 1 149 ? -44.142 69.971 25.956 1.00 57.03 149 GLU A N 1
ATOM 1138 C CA . GLU A 1 149 ? -44.181 68.889 26.954 1.00 57.03 149 GLU A CA 1
ATOM 1139 C C . GLU A 1 149 ? -43.098 69.039 28.046 1.00 57.03 149 GLU A C 1
ATOM 1141 O O . GLU A 1 149 ? -43.284 68.591 29.176 1.00 57.03 149 GLU A O 1
ATOM 1146 N N . GLN A 1 150 ? -41.990 69.731 27.754 1.00 58.12 150 GLN A N 1
ATOM 1147 C CA . GLN A 1 150 ? -40.899 69.974 28.713 1.00 58.12 150 GLN A CA 1
ATOM 1148 C C . GLN A 1 150 ? -41.062 71.234 29.585 1.00 58.12 150 GLN A C 1
ATOM 1150 O O . GLN A 1 150 ? -40.228 71.463 30.464 1.00 58.12 150 GLN A O 1
ATOM 1155 N N . ALA A 1 151 ? -42.101 72.051 29.377 1.00 56.88 151 ALA A N 1
ATOM 1156 C CA . ALA A 1 151 ? -42.194 73.394 29.960 1.00 56.88 151 ALA A CA 1
ATOM 1157 C C . ALA A 1 151 ? -43.174 73.572 31.141 1.00 56.88 151 ALA A C 1
ATOM 1159 O O . ALA A 1 151 ? -43.408 74.717 31.521 1.00 56.88 151 ALA A O 1
ATOM 1160 N N . ASP A 1 152 ? -43.707 72.509 31.763 1.00 52.22 152 ASP A N 1
ATOM 1161 C CA . ASP A 1 152 ? -44.458 72.662 33.026 1.00 52.22 152 ASP A CA 1
ATOM 1162 C C . ASP A 1 152 ? -44.418 71.400 33.923 1.00 52.22 152 ASP A C 1
ATOM 1164 O O . ASP A 1 152 ? -45.065 70.394 33.615 1.00 52.22 152 ASP A O 1
ATOM 1168 N N . PRO A 1 153 ? -43.663 71.389 35.039 1.00 57.69 153 PRO A N 1
ATOM 1169 C CA . PRO A 1 153 ? -43.858 70.404 36.093 1.00 57.69 153 PRO A CA 1
ATOM 1170 C C . PRO A 1 153 ? -45.098 70.808 36.897 1.00 57.69 153 PRO A C 1
ATOM 1172 O O . PRO A 1 153 ? -45.071 71.801 37.613 1.00 57.69 153 PRO A O 1
ATOM 1175 N N . ILE A 1 154 ? -46.185 70.040 36.784 1.00 51.88 154 ILE A N 1
ATOM 1176 C CA . ILE A 1 154 ? -47.406 70.214 37.587 1.00 51.88 154 ILE A CA 1
ATOM 1177 C C . ILE A 1 154 ? -47.021 70.419 39.063 1.00 51.88 154 ILE A C 1
ATOM 1179 O O . ILE A 1 154 ? -46.543 69.489 39.712 1.00 51.88 154 ILE A O 1
ATOM 1183 N N . ASP A 1 155 ? -47.238 71.637 39.569 1.00 59.06 155 ASP A N 1
ATOM 1184 C CA . ASP A 1 155 ? -47.000 72.040 40.956 1.00 59.06 155 ASP A CA 1
ATOM 1185 C C . ASP A 1 155 ? -47.742 71.095 41.920 1.00 59.06 155 ASP A C 1
ATOM 1187 O O . ASP A 1 155 ? -48.962 71.176 42.105 1.00 59.06 155 ASP A O 1
ATOM 1191 N N . GLU A 1 156 ? -47.003 70.184 42.561 1.00 61.94 156 GLU A N 1
ATOM 1192 C CA . GLU A 1 156 ? -47.538 69.206 43.521 1.00 61.94 156 GLU A CA 1
ATOM 1193 C C . GLU A 1 156 ? -48.229 69.873 44.733 1.00 61.94 156 GLU A C 1
ATOM 1195 O O . GLU A 1 156 ? -49.066 69.252 45.395 1.00 61.94 156 GLU A O 1
ATOM 1200 N N . GLU A 1 157 ? -47.960 71.159 44.997 1.00 58.00 157 GLU A N 1
ATOM 1201 C CA . GLU A 1 157 ? -48.614 71.934 46.060 1.00 58.00 157 GLU A CA 1
ATOM 1202 C C . GLU A 1 157 ? -50.107 72.201 45.785 1.00 58.00 157 GLU A C 1
ATOM 1204 O O . GLU A 1 157 ? -50.914 72.216 46.720 1.00 58.00 157 GLU A O 1
ATOM 1209 N N . LEU A 1 158 ? -50.517 72.326 44.514 1.00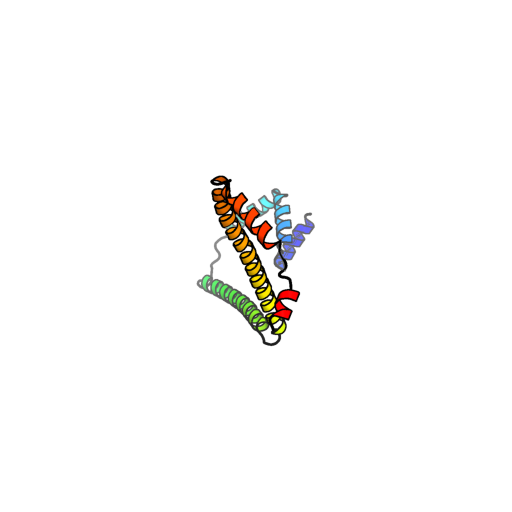 59.34 158 LEU A N 1
ATOM 1210 C CA . LEU A 1 158 ? -51.928 72.486 44.127 1.00 59.34 158 LEU A CA 1
ATOM 1211 C C . LEU A 1 158 ? -52.721 71.177 44.270 1.00 59.34 158 LEU A C 1
ATOM 1213 O O . LEU A 1 158 ? -53.911 71.204 44.588 1.00 59.34 158 LEU A O 1
ATOM 1217 N N . TRP A 1 159 ? -52.061 70.027 44.103 1.00 56.44 159 TRP A N 1
ATOM 1218 C CA . TRP A 1 159 ? -52.665 68.708 44.315 1.00 56.44 159 TRP A CA 1
ATOM 1219 C C . TRP A 1 159 ? -52.875 68.378 45.799 1.00 56.44 159 TRP A C 1
ATOM 1221 O O . TRP A 1 159 ? -53.844 67.699 46.144 1.00 56.44 159 TRP A O 1
ATOM 1231 N N . ALA A 1 160 ? -52.013 68.877 46.689 1.00 69.31 160 ALA A N 1
ATOM 1232 C CA . ALA A 1 160 ? -52.130 68.645 48.129 1.00 69.31 160 ALA A CA 1
ATOM 1233 C C . ALA A 1 160 ? -53.264 69.453 48.792 1.00 69.31 160 ALA A C 1
ATOM 1235 O O . ALA A 1 160 ? -53.844 68.988 49.770 1.00 69.31 160 ALA A O 1
ATOM 1236 N N . ALA A 1 161 ? -53.615 70.628 48.258 1.00 65.75 161 ALA A N 1
ATOM 1237 C CA . ALA A 1 161 ? -54.684 71.479 48.794 1.00 65.75 161 ALA A CA 1
ATOM 1238 C C . ALA A 1 161 ? -56.112 71.032 48.406 1.00 65.75 161 ALA A C 1
ATOM 1240 O O . ALA A 1 161 ? -57.085 71.556 48.949 1.00 65.75 161 ALA A O 1
ATOM 1241 N N . LEU A 1 162 ? -56.253 70.079 47.474 1.00 68.00 162 LEU A N 1
ATOM 1242 C CA . LEU A 1 162 ? -57.545 69.548 47.011 1.00 68.00 162 LEU A CA 1
ATOM 1243 C C . LEU A 1 162 ? -57.942 68.219 47.694 1.00 68.00 162 LEU A C 1
ATOM 1245 O O . LEU A 1 162 ? -58.877 67.552 47.245 1.00 68.00 162 LEU A O 1
ATOM 1249 N N . LYS A 1 163 ? -57.244 67.818 48.763 1.00 53.47 163 LYS A N 1
ATOM 1250 C CA . LYS A 1 163 ? -57.571 66.647 49.590 1.00 53.47 163 LYS A CA 1
ATOM 1251 C C . LYS A 1 163 ? -57.950 67.066 51.005 1.00 53.47 163 LYS A C 1
ATOM 1253 O O . LYS A 1 163 ? -58.865 66.416 51.560 1.00 53.47 163 LYS A O 1
#

Sequence (163 aa):
MNQPEFENLLQTLHTRDLTDAELAKLEHWLAANPDEQDAWAALDHLLVALPDAPVATNFTAGVLDKVRRAEATRQALGQAWWRKLLAPQFRPIQIAAAAALAMVIGGVGYQSHLISNRAEMAASLHEVATIAEMVPGLLSDFEAIEAIEQADPIDEELWAALK

Foldseek 3Di:
DDPVLLVVLVVVVVVDDDDPVSVVVNVVVCVVPVVVVVVVVVVVVVVVVDDDDDDDPCNVVVVVVVVVVVVVVVVVVVVVVVVVCVDPVVVVVVVVVVVVVVVVVVVVVVVVVVVVVVVVVVVVVVVVVVVCVPDVPVVVVVVVVVVVVPPDDPDVVVVVVVD

pLDDT: mean 75.76, std 14.27, range [51.88, 95.06]